Protein AF-A0A1F9H9H9-F1 (afdb_monomer_lite)

Structure (mmCIF, N/CA/C/O backbone):
data_AF-A0A1F9H9H9-F1
#
_entry.id   AF-A0A1F9H9H9-F1
#
loop_
_atom_site.group_PDB
_atom_site.id
_atom_site.type_symbol
_atom_site.label_atom_id
_atom_site.label_alt_id
_atom_site.label_comp_id
_atom_site.label_asym_id
_atom_site.label_entity_id
_atom_site.label_seq_id
_atom_site.pdbx_PDB_ins_code
_atom_site.Cartn_x
_atom_site.Cartn_y
_atom_site.Cartn_z
_atom_site.occupancy
_atom_site.B_iso_or_equiv
_atom_site.auth_seq_id
_atom_site.auth_comp_id
_atom_site.auth_asym_id
_atom_site.auth_atom_id
_atom_site.pdbx_PDB_model_num
ATOM 1 N N . MET A 1 1 ? 36.667 -50.462 3.792 1.00 56.88 1 MET A N 1
ATOM 2 C CA . MET A 1 1 ? 35.678 -50.118 2.736 1.00 56.88 1 MET A CA 1
ATOM 3 C C . MET A 1 1 ? 34.889 -48.826 3.007 1.00 56.88 1 MET A C 1
ATOM 5 O O . MET A 1 1 ? 34.682 -48.073 2.066 1.00 56.88 1 MET A O 1
ATOM 9 N N . ARG A 1 2 ? 34.464 -48.518 4.250 1.00 59.53 2 ARG A N 1
ATOM 10 C CA . ARG A 1 2 ? 33.686 -47.292 4.573 1.00 59.53 2 ARG A CA 1
ATOM 11 C C . ARG A 1 2 ? 34.487 -45.977 4.514 1.00 59.53 2 ARG A C 1
ATOM 13 O O . ARG A 1 2 ? 33.940 -44.980 4.061 1.00 59.53 2 ARG A O 1
ATOM 20 N N . GLN A 1 3 ? 35.768 -45.983 4.900 1.00 60.19 3 GLN A N 1
ATOM 21 C CA . GLN A 1 3 ? 36.624 -44.781 4.880 1.00 60.19 3 GLN A CA 1
ATOM 22 C C . GLN A 1 3 ? 36.826 -44.224 3.458 1.00 60.19 3 GLN A C 1
ATOM 24 O O . GLN A 1 3 ? 36.548 -43.055 3.216 1.00 60.19 3 GLN A O 1
ATOM 29 N N . LYS A 1 4 ? 37.195 -45.092 2.500 1.00 60.06 4 LYS A N 1
ATOM 30 C CA . LYS A 1 4 ? 37.428 -44.714 1.093 1.00 60.06 4 LYS A CA 1
ATOM 31 C C . LYS A 1 4 ? 36.187 -44.102 0.432 1.00 60.06 4 LYS A C 1
ATOM 33 O O . LYS A 1 4 ? 36.292 -43.095 -0.255 1.00 60.06 4 LYS A O 1
ATOM 38 N N . LYS A 1 5 ? 34.995 -44.651 0.712 1.00 62.16 5 LYS A N 1
ATOM 39 C CA . LYS A 1 5 ? 33.721 -44.091 0.222 1.00 62.16 5 LYS A CA 1
ATOM 40 C C . LYS A 1 5 ? 33.444 -42.685 0.770 1.00 62.16 5 LYS A C 1
ATOM 42 O O . LYS A 1 5 ? 32.893 -41.858 0.050 1.00 62.16 5 LYS A O 1
ATOM 47 N N . LYS A 1 6 ? 33.819 -42.402 2.025 1.00 62.91 6 LYS A N 1
ATOM 48 C CA . LYS A 1 6 ? 33.647 -41.074 2.638 1.00 62.91 6 LYS A CA 1
ATOM 49 C C . LYS A 1 6 ? 34.603 -40.049 2.021 1.00 62.91 6 LYS A C 1
ATOM 51 O O . LYS A 1 6 ? 34.183 -38.931 1.746 1.00 62.91 6 LYS A O 1
ATOM 56 N N . GLU A 1 7 ? 35.849 -40.426 1.751 1.00 61.94 7 GLU A N 1
ATOM 57 C CA . GLU A 1 7 ? 36.825 -39.551 1.085 1.00 61.94 7 GLU A CA 1
ATOM 58 C C . GLU A 1 7 ? 36.441 -39.237 -0.363 1.00 61.94 7 GLU A C 1
ATOM 60 O O . GLU A 1 7 ? 36.473 -38.073 -0.756 1.00 61.94 7 GLU A O 1
ATOM 65 N N . GLU A 1 8 ? 36.000 -40.227 -1.144 1.00 63.53 8 GLU A N 1
ATOM 66 C CA . GLU A 1 8 ? 35.491 -39.992 -2.504 1.00 63.53 8 GLU A CA 1
ATOM 67 C C . GLU A 1 8 ? 34.251 -39.092 -2.512 1.00 63.53 8 GLU A C 1
ATOM 69 O O . GLU A 1 8 ? 34.126 -38.218 -3.372 1.00 63.53 8 GLU A O 1
ATOM 74 N N . PHE A 1 9 ? 33.355 -39.259 -1.535 1.00 63.00 9 PHE A N 1
ATOM 75 C CA . PHE A 1 9 ? 32.187 -38.396 -1.368 1.00 63.00 9 PHE A CA 1
ATOM 76 C C . PHE A 1 9 ? 32.588 -36.956 -1.025 1.00 63.00 9 PHE A C 1
ATOM 78 O O . PHE A 1 9 ? 32.106 -36.027 -1.665 1.00 63.00 9 PHE A O 1
ATOM 85 N N . MET A 1 10 ? 33.524 -36.752 -0.093 1.00 61.28 10 MET A N 1
ATOM 86 C CA . MET A 1 10 ? 34.030 -35.416 0.258 1.00 61.28 10 MET A CA 1
ATOM 87 C C . MET A 1 10 ? 34.801 -34.760 -0.898 1.00 61.28 10 MET A C 1
ATOM 89 O O . MET A 1 10 ? 34.726 -33.546 -1.084 1.00 61.28 10 MET A O 1
ATOM 93 N N . LYS A 1 11 ? 35.499 -35.555 -1.718 1.00 61.28 11 LYS A N 1
ATOM 94 C CA . LYS A 1 11 ? 36.209 -35.087 -2.917 1.00 61.28 11 LYS A CA 1
ATOM 95 C C . LYS A 1 11 ? 35.245 -34.705 -4.048 1.00 61.28 11 LYS A C 1
ATOM 97 O O . LYS A 1 11 ? 35.514 -33.740 -4.751 1.00 61.28 11 LYS A O 1
ATOM 102 N N . ARG A 1 12 ? 34.109 -35.406 -4.184 1.00 60.22 12 ARG A N 1
ATOM 103 C CA . ARG A 1 12 ? 32.986 -35.020 -5.064 1.00 60.22 12 ARG A CA 1
ATOM 104 C C . ARG A 1 12 ? 32.195 -33.818 -4.526 1.00 60.22 12 ARG A C 1
ATOM 106 O O . ARG A 1 12 ? 31.685 -33.037 -5.320 1.00 60.22 12 ARG A O 1
ATOM 113 N N . ALA A 1 13 ? 32.095 -33.670 -3.202 1.00 61.78 13 ALA A N 1
ATOM 114 C CA . ALA A 1 13 ? 31.389 -32.569 -2.541 1.00 61.78 13 ALA A CA 1
ATOM 115 C C . ALA A 1 13 ? 32.165 -31.244 -2.576 1.00 61.78 13 ALA A C 1
ATOM 117 O O . ALA A 1 13 ? 31.546 -30.181 -2.550 1.00 61.78 13 ALA A O 1
ATOM 118 N N . ARG A 1 14 ? 33.501 -31.289 -2.706 1.00 60.72 14 ARG A N 1
ATOM 119 C CA . ARG A 1 14 ? 34.300 -30.145 -3.163 1.00 60.72 14 ARG A CA 1
ATOM 120 C C . ARG A 1 14 ? 33.975 -29.885 -4.633 1.00 60.72 14 ARG A C 1
ATOM 122 O O . ARG A 1 14 ? 34.728 -30.268 -5.526 1.00 60.72 14 ARG A O 1
ATOM 129 N N . LYS A 1 15 ? 32.821 -29.263 -4.884 1.00 66.31 15 LYS A N 1
ATOM 130 C CA . LYS A 1 15 ? 32.528 -28.637 -6.173 1.00 66.31 15 LYS A CA 1
ATOM 131 C C . LYS A 1 15 ? 33.710 -27.716 -6.464 1.00 66.31 15 LYS A C 1
ATOM 133 O O . LYS A 1 15 ? 33.995 -26.838 -5.654 1.00 66.31 15 LYS A O 1
ATOM 138 N N . LYS A 1 16 ? 34.450 -27.992 -7.543 1.00 70.88 16 LYS A N 1
ATOM 139 C CA . LYS A 1 16 ? 35.475 -27.067 -8.031 1.00 70.88 16 LYS A CA 1
ATOM 140 C C . LYS A 1 16 ? 34.819 -25.693 -8.141 1.00 70.88 16 LYS A C 1
ATOM 142 O O . LYS A 1 16 ? 33.703 -25.598 -8.651 1.00 70.88 16 LYS A O 1
ATOM 147 N N . GLU A 1 17 ? 35.481 -24.687 -7.592 1.00 71.75 17 GLU A N 1
ATOM 148 C CA . GLU A 1 17 ? 35.066 -23.298 -7.729 1.00 71.75 17 GLU A CA 1
ATOM 149 C C . GLU A 1 17 ? 34.938 -22.972 -9.220 1.00 71.75 17 GLU A C 1
ATOM 151 O O . GLU A 1 17 ? 35.777 -23.393 -10.021 1.00 71.75 17 GLU A O 1
ATOM 156 N N . ILE A 1 18 ? 33.835 -22.328 -9.607 1.00 75.81 18 ILE A N 1
ATOM 157 C CA . ILE A 1 18 ? 33.605 -21.955 -11.003 1.00 75.81 18 ILE A CA 1
ATOM 158 C C . ILE A 1 18 ? 34.352 -20.644 -11.231 1.00 75.81 18 ILE A C 1
ATOM 160 O O . ILE A 1 18 ? 33.815 -19.575 -10.970 1.00 75.81 18 ILE A O 1
ATOM 164 N N . THR A 1 19 ? 35.591 -20.747 -11.703 1.00 81.06 19 THR A N 1
ATOM 165 C CA . THR A 1 19 ? 36.479 -19.602 -11.971 1.00 81.06 19 THR A CA 1
ATOM 166 C C . THR A 1 19 ? 36.209 -18.932 -13.322 1.00 81.06 19 THR A C 1
ATOM 168 O O . THR A 1 19 ? 36.822 -17.922 -13.657 1.00 81.06 19 THR A O 1
ATOM 171 N N . ASP A 1 20 ? 35.313 -19.497 -14.139 1.00 77.25 20 ASP A N 1
ATOM 172 C CA . ASP A 1 20 ? 35.036 -19.011 -15.498 1.00 77.25 20 ASP A CA 1
ATOM 173 C C . ASP A 1 20 ? 34.527 -17.560 -15.506 1.00 77.25 20 ASP A C 1
ATOM 175 O O . ASP A 1 20 ? 34.825 -16.811 -16.437 1.00 77.25 20 ASP A O 1
ATOM 179 N N . TYR A 1 21 ? 33.819 -17.142 -14.452 1.00 82.06 21 TYR A N 1
ATOM 180 C CA . TYR A 1 21 ? 33.284 -15.785 -14.296 1.00 82.06 21 TYR A CA 1
ATOM 181 C C . TYR A 1 21 ? 34.334 -14.747 -13.869 1.00 82.06 21 TYR A C 1
ATOM 183 O O . TYR A 1 21 ? 34.089 -13.554 -14.018 1.00 82.06 21 TYR A O 1
ATOM 191 N N . ASP A 1 22 ? 35.494 -15.176 -13.362 1.00 84.25 22 ASP A N 1
ATOM 192 C CA . ASP A 1 22 ? 36.515 -14.266 -12.820 1.00 84.25 22 ASP A CA 1
ATOM 193 C C . ASP A 1 22 ? 37.339 -13.587 -13.921 1.00 84.25 22 ASP A C 1
ATOM 195 O O . ASP A 1 22 ? 37.956 -12.546 -13.704 1.00 84.25 22 ASP A O 1
ATOM 199 N N . SER A 1 23 ? 37.378 -14.199 -15.106 1.00 81.88 23 SER A N 1
ATOM 200 C CA . SER A 1 23 ? 38.259 -13.804 -16.212 1.00 81.88 23 SER A CA 1
ATOM 201 C C . SER A 1 23 ? 37.524 -13.428 -17.497 1.00 81.88 23 SER A C 1
ATOM 203 O O . SER A 1 23 ? 38.139 -12.844 -18.388 1.00 81.88 23 SER A O 1
ATOM 205 N N . HIS A 1 24 ? 36.225 -13.723 -17.604 1.00 83.44 24 HIS A N 1
ATOM 206 C CA . HIS A 1 24 ? 35.447 -13.479 -18.816 1.00 83.44 24 HIS A CA 1
ATOM 207 C C . HIS A 1 24 ? 34.359 -12.436 -18.588 1.00 83.44 24 HIS A C 1
ATOM 209 O O . HIS A 1 24 ? 33.610 -12.485 -17.612 1.00 83.44 24 HIS A O 1
ATOM 215 N N . ASP A 1 25 ? 34.218 -11.528 -19.551 1.00 81.88 25 ASP A N 1
ATOM 216 C CA . ASP A 1 25 ? 33.063 -10.646 -19.616 1.00 81.88 25 ASP A CA 1
ATOM 217 C C . ASP A 1 25 ? 31.814 -11.458 -19.991 1.00 81.88 25 ASP A C 1
ATOM 219 O O . ASP A 1 25 ? 31.617 -11.882 -21.133 1.00 81.88 25 ASP A O 1
ATOM 223 N N . THR A 1 26 ? 30.960 -11.674 -18.995 1.00 83.44 26 THR A N 1
ATOM 224 C CA . THR A 1 26 ? 29.726 -12.460 -19.121 1.00 83.44 26 THR A CA 1
ATOM 225 C C . THR A 1 26 ? 28.707 -11.856 -20.092 1.00 83.44 26 THR A C 1
ATOM 227 O O . THR A 1 26 ? 27.806 -12.565 -20.550 1.00 83.44 26 THR A O 1
ATOM 230 N N . THR A 1 27 ? 28.841 -10.576 -20.459 1.00 82.81 27 THR A N 1
ATOM 231 C CA . THR A 1 27 ? 27.931 -9.926 -21.415 1.00 82.81 27 THR A CA 1
ATOM 232 C C . THR A 1 27 ? 28.020 -10.547 -22.811 1.00 82.81 27 THR A C 1
ATOM 234 O O . THR A 1 27 ? 27.003 -10.634 -23.503 1.00 82.81 27 THR A O 1
ATOM 237 N N . ALA A 1 28 ? 29.187 -11.081 -23.192 1.00 82.69 28 ALA A N 1
ATOM 238 C CA . ALA A 1 28 ? 29.402 -11.761 -24.470 1.00 82.69 28 ALA A CA 1
ATOM 239 C C . ALA A 1 28 ? 28.617 -13.081 -24.603 1.00 82.69 28 ALA A C 1
ATOM 241 O O . ALA A 1 28 ? 28.413 -13.574 -25.712 1.00 82.69 28 ALA A O 1
ATOM 242 N N . TRP A 1 29 ? 28.155 -13.660 -23.491 1.00 84.19 29 TRP A N 1
ATOM 243 C CA . TRP A 1 29 ? 27.366 -14.896 -23.496 1.00 84.19 29 TRP A CA 1
ATOM 244 C C . TRP A 1 29 ? 25.869 -14.656 -23.723 1.00 84.19 29 TRP A C 1
ATOM 246 O O . TRP A 1 29 ? 25.112 -15.605 -23.942 1.00 84.19 29 TRP A O 1
ATOM 256 N N . ILE A 1 30 ? 25.421 -13.399 -23.696 1.00 83.50 30 ILE A N 1
ATOM 257 C CA . ILE A 1 30 ? 24.021 -13.038 -23.917 1.00 83.50 30 ILE A CA 1
ATOM 258 C C . ILE A 1 30 ? 23.779 -12.882 -25.422 1.00 83.50 30 ILE A C 1
ATOM 260 O O . ILE A 1 30 ? 24.217 -11.922 -26.052 1.00 83.50 30 ILE A O 1
ATOM 264 N N . ASN A 1 31 ? 23.021 -13.808 -26.014 1.00 82.12 31 ASN A N 1
ATOM 265 C CA . ASN A 1 31 ? 22.630 -13.703 -27.418 1.00 82.12 31 ASN A CA 1
ATOM 266 C C . ASN A 1 31 ? 21.510 -12.662 -27.604 1.00 82.12 31 ASN A C 1
ATOM 268 O O . ASN A 1 31 ? 20.326 -12.953 -27.434 1.00 82.12 31 ASN A O 1
ATOM 272 N N . LEU A 1 32 ? 21.891 -11.447 -28.003 1.00 80.62 32 LEU A N 1
ATOM 273 C CA . LEU A 1 32 ? 20.965 -10.338 -28.270 1.00 80.62 32 LEU A CA 1
ATOM 274 C C . LEU A 1 32 ? 20.116 -10.527 -29.540 1.00 80.62 32 LEU A C 1
ATOM 276 O O . LEU A 1 32 ? 19.099 -9.843 -29.693 1.00 80.62 32 LEU A O 1
ATOM 280 N N . SER A 1 33 ? 20.506 -11.444 -30.432 1.00 85.31 33 SER A N 1
ATOM 281 C CA . SER A 1 33 ? 19.759 -11.755 -31.659 1.00 85.31 33 SER A CA 1
ATOM 282 C C . SER A 1 33 ? 18.513 -12.594 -31.371 1.00 85.31 33 SER A C 1
ATOM 284 O O . SER A 1 33 ?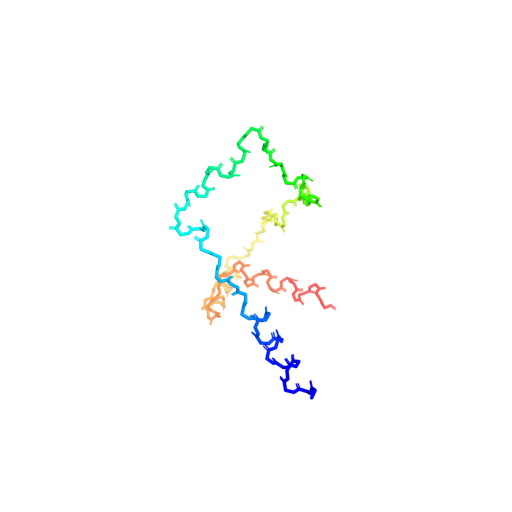 17.520 -12.486 -32.085 1.00 85.31 33 SER A O 1
ATOM 286 N N . GLN A 1 34 ? 18.532 -13.397 -30.302 1.00 80.50 34 GLN A N 1
ATOM 287 C CA . GLN A 1 34 ? 17.419 -14.256 -29.899 1.00 80.50 34 GLN A CA 1
ATOM 288 C C . GLN A 1 34 ? 16.834 -13.789 -28.561 1.00 80.50 34 GLN A C 1
ATOM 290 O O . GLN A 1 34 ? 17.023 -14.406 -27.512 1.00 80.50 34 GLN A O 1
ATOM 295 N N . LYS A 1 35 ? 16.109 -12.667 -28.601 1.00 81.00 35 LYS A N 1
ATOM 296 C CA . LYS A 1 35 ? 15.437 -12.106 -27.423 1.00 81.00 35 LYS A CA 1
ATOM 297 C C . LYS A 1 35 ? 14.303 -13.027 -26.981 1.00 81.00 35 LYS A C 1
ATOM 299 O O . LYS A 1 35 ? 13.289 -13.118 -27.668 1.00 81.00 35 LYS A O 1
ATOM 304 N N . LYS A 1 36 ? 14.467 -13.665 -25.823 1.00 83.25 36 LYS A N 1
ATOM 305 C CA . LYS A 1 36 ? 13.382 -14.401 -25.175 1.00 83.25 36 LYS A CA 1
ATOM 306 C C . LYS A 1 36 ? 12.365 -13.426 -24.594 1.00 83.25 36 LYS A C 1
ATOM 308 O O . LYS A 1 36 ? 12.732 -12.463 -23.918 1.00 83.25 36 LYS A O 1
ATOM 313 N N . LYS A 1 37 ? 11.094 -13.681 -24.862 1.00 81.50 37 LYS A N 1
ATOM 314 C CA . LYS A 1 37 ? 9.963 -13.045 -24.191 1.00 81.50 37 LYS A CA 1
ATOM 315 C C . LYS A 1 37 ? 9.640 -13.813 -22.915 1.00 81.50 37 LYS A C 1
ATOM 317 O O . LYS A 1 37 ? 10.108 -14.928 -22.702 1.00 81.50 37 LYS A O 1
ATOM 322 N N . LEU A 1 38 ? 8.821 -13.213 -22.062 1.00 79.56 38 LEU A N 1
ATOM 323 C CA . LEU A 1 38 ? 8.372 -13.862 -20.835 1.00 79.56 38 LEU A CA 1
ATOM 324 C C . LEU A 1 38 ? 7.575 -15.145 -21.121 1.00 79.56 38 LEU A C 1
ATOM 326 O O . LEU A 1 38 ? 7.730 -16.137 -20.415 1.00 79.56 38 LEU A O 1
ATOM 330 N N . ASP A 1 39 ? 6.831 -15.149 -22.228 1.00 79.81 39 ASP A N 1
ATOM 331 C CA . ASP A 1 39 ? 6.080 -16.312 -22.702 1.00 79.81 39 ASP A CA 1
ATOM 332 C C . ASP A 1 39 ? 7.001 -17.502 -23.038 1.00 79.81 39 ASP A C 1
ATOM 334 O O . ASP A 1 39 ? 6.644 -18.651 -22.783 1.00 79.81 39 ASP A O 1
ATOM 338 N N . ASP A 1 40 ? 8.229 -17.246 -23.516 1.00 84.94 40 ASP A N 1
ATOM 339 C CA . ASP A 1 40 ? 9.222 -18.292 -23.823 1.00 84.94 40 ASP A CA 1
ATOM 340 C C . ASP A 1 40 ? 9.756 -18.989 -22.557 1.00 84.94 40 ASP A C 1
ATOM 342 O O . ASP A 1 40 ? 10.397 -20.039 -22.641 1.00 84.94 40 ASP A O 1
ATOM 346 N N . LEU A 1 41 ? 9.515 -18.405 -21.377 1.00 83.44 41 LEU A N 1
ATOM 347 C CA . LEU A 1 41 ? 9.840 -18.986 -20.072 1.00 83.44 41 LEU A CA 1
ATOM 348 C C . LEU A 1 41 ? 8.680 -19.821 -19.500 1.00 83.44 41 LEU A C 1
ATOM 350 O O . LEU A 1 41 ? 8.782 -20.308 -18.375 1.00 83.44 41 LEU A O 1
ATOM 354 N N . GLY A 1 42 ? 7.582 -19.991 -20.250 1.00 84.25 42 GLY A N 1
ATOM 355 C CA . GLY A 1 42 ? 6.390 -20.712 -19.794 1.00 84.25 42 GLY A CA 1
ATOM 356 C C . GLY A 1 42 ? 5.604 -19.965 -18.713 1.00 84.25 42 GLY A C 1
ATOM 357 O O . GLY A 1 42 ? 4.805 -20.574 -18.003 1.00 84.25 42 GLY A O 1
ATOM 358 N N . PHE A 1 43 ? 5.837 -18.659 -18.567 1.00 80.00 43 PHE A N 1
ATOM 359 C CA . PHE A 1 43 ? 5.167 -17.813 -17.589 1.00 80.00 43 PHE A CA 1
ATOM 360 C C . PHE A 1 43 ? 4.332 -16.752 -18.301 1.00 80.00 43 PHE A C 1
ATOM 362 O O . PHE A 1 43 ? 4.852 -15.985 -19.106 1.00 80.00 43 PHE A O 1
ATOM 369 N N . MET A 1 44 ? 3.044 -16.678 -17.966 1.00 79.88 44 MET A N 1
ATOM 370 C CA . MET A 1 44 ? 2.152 -15.628 -18.453 1.00 79.88 44 MET A CA 1
ATOM 371 C C . MET A 1 44 ? 1.733 -14.736 -17.292 1.00 79.88 44 MET A C 1
ATOM 373 O O . MET A 1 44 ? 1.291 -15.228 -16.251 1.00 79.88 44 MET A O 1
ATOM 377 N N . LEU A 1 45 ? 1.858 -13.417 -17.466 1.00 82.00 45 LEU A N 1
ATOM 378 C CA . LEU A 1 45 ? 1.286 -12.483 -16.502 1.00 82.00 45 LEU A CA 1
ATOM 379 C C . LEU A 1 45 ? -0.244 -12.522 -16.594 1.00 82.00 45 LEU A C 1
ATOM 381 O O . LEU A 1 45 ? -0.788 -12.610 -17.697 1.00 82.00 45 LEU A O 1
ATOM 385 N N . PRO A 1 46 ? -0.950 -12.378 -15.460 1.00 83.94 46 PRO A N 1
ATOM 386 C CA . PRO A 1 46 ? -2.376 -12.108 -15.487 1.00 83.94 46 PRO A CA 1
ATOM 387 C C . PRO A 1 46 ? -2.664 -10.854 -16.331 1.00 83.94 46 PRO A C 1
ATOM 389 O O . PRO A 1 46 ? -1.918 -9.875 -16.241 1.00 83.94 46 PRO A O 1
ATOM 392 N N . PRO A 1 47 ? -3.761 -10.834 -17.108 1.00 83.56 47 PRO A N 1
ATOM 393 C CA . PRO A 1 47 ? -4.116 -9.683 -17.942 1.00 83.56 47 PRO A CA 1
ATOM 394 C C . PRO A 1 47 ? -4.513 -8.450 -17.118 1.00 83.56 47 PRO A C 1
ATOM 396 O O . PRO A 1 47 ? -4.529 -7.335 -17.631 1.00 83.56 47 PRO A O 1
ATOM 399 N N . ILE A 1 48 ? -4.854 -8.647 -15.842 1.00 85.88 48 ILE A N 1
ATOM 400 C CA . ILE A 1 48 ? -5.292 -7.597 -14.926 1.00 85.88 48 ILE A CA 1
ATOM 401 C C . ILE A 1 48 ? -4.180 -7.382 -13.896 1.00 85.88 48 ILE A C 1
ATOM 403 O O . ILE A 1 48 ? -3.674 -8.360 -13.337 1.00 85.88 48 ILE A O 1
ATOM 407 N N . PRO A 1 49 ? -3.802 -6.125 -13.607 1.00 85.69 49 PRO A N 1
ATOM 408 C CA . PRO A 1 49 ? -2.832 -5.846 -12.562 1.00 85.69 49 PRO A CA 1
ATOM 409 C C . PRO A 1 49 ? -3.340 -6.344 -11.198 1.00 85.69 49 PRO A C 1
ATOM 411 O O . PRO A 1 49 ? -4.544 -6.337 -10.938 1.00 85.69 49 PRO A O 1
ATOM 414 N N . PRO A 1 50 ? -2.434 -6.709 -10.276 1.00 86.56 50 PRO A N 1
ATOM 415 C CA . PRO A 1 50 ? -2.802 -7.274 -8.975 1.00 86.56 50 PRO A CA 1
ATOM 416 C C . PRO A 1 50 ? -3.529 -6.283 -8.053 1.00 86.56 50 PRO A C 1
ATOM 418 O O . PRO A 1 50 ? -4.082 -6.678 -7.031 1.00 86.56 50 PRO A O 1
ATOM 421 N N . THR A 1 51 ? -3.515 -4.986 -8.376 1.00 89.56 51 THR A N 1
ATOM 422 C CA . THR A 1 51 ? -4.233 -3.953 -7.623 1.00 89.56 51 THR A CA 1
ATOM 423 C C . THR A 1 51 ? -4.949 -2.999 -8.570 1.00 89.56 51 THR A C 1
ATOM 425 O O . THR A 1 51 ? -4.464 -2.707 -9.662 1.00 89.56 51 THR A O 1
ATOM 428 N N . GLN A 1 52 ? -6.105 -2.504 -8.134 1.00 91.19 52 GLN A N 1
ATOM 429 C CA . GLN A 1 52 ? -6.899 -1.510 -8.850 1.00 91.19 52 GLN A CA 1
ATOM 430 C C . GLN A 1 52 ? -7.149 -0.296 -7.952 1.00 91.19 52 GLN A C 1
ATOM 432 O O . GLN A 1 52 ? -7.202 -0.413 -6.725 1.00 91.19 52 GLN A O 1
ATOM 437 N N . VAL A 1 53 ? -7.285 0.881 -8.565 1.00 92.31 53 VAL A N 1
ATOM 438 C CA . VAL A 1 53 ? -7.596 2.121 -7.849 1.00 92.31 53 VAL A CA 1
ATOM 439 C C . VAL A 1 53 ? -9.099 2.190 -7.607 1.00 92.31 53 VAL A C 1
ATOM 441 O O . VAL A 1 53 ? -9.892 2.052 -8.532 1.00 92.31 53 VAL A O 1
ATOM 444 N N . VAL A 1 54 ? -9.482 2.445 -6.359 1.00 93.00 54 VAL A N 1
ATOM 445 C CA . VAL A 1 54 ? -10.869 2.674 -5.950 1.00 93.00 54 VAL A CA 1
ATOM 446 C C . VAL A 1 54 ? -10.974 4.043 -5.285 1.00 93.00 54 VAL A C 1
ATOM 448 O O . VAL A 1 54 ? -10.125 4.420 -4.475 1.00 93.00 54 VAL A O 1
ATOM 4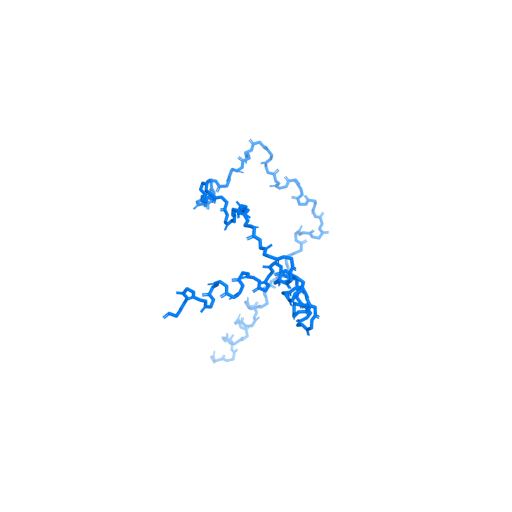51 N N . SER A 1 55 ? -12.027 4.789 -5.618 1.00 94.88 55 SER A N 1
ATOM 452 C CA . SER A 1 55 ? -12.341 6.081 -5.002 1.00 94.88 55 SER A CA 1
ATOM 453 C C . SER A 1 55 ? -13.518 5.937 -4.041 1.00 94.88 55 SER A C 1
ATOM 455 O O . SER A 1 55 ? -14.611 5.550 -4.445 1.00 94.88 55 SER A O 1
ATOM 457 N N . ILE A 1 56 ? -13.306 6.273 -2.767 1.00 93.69 56 ILE A N 1
ATOM 458 C 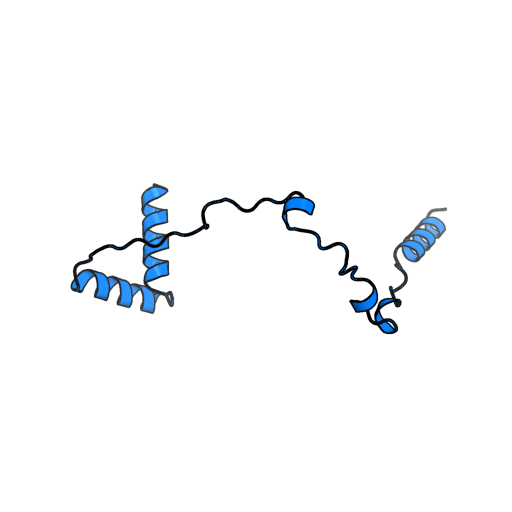CA . ILE A 1 56 ? -14.328 6.219 -1.711 1.00 93.69 56 ILE A CA 1
ATOM 459 C C . ILE A 1 56 ? -14.382 7.584 -1.027 1.00 93.69 56 ILE A C 1
ATOM 461 O O . ILE A 1 56 ? -13.344 8.172 -0.724 1.00 93.69 56 ILE A O 1
ATOM 465 N N . ARG A 1 57 ? -15.590 8.086 -0.754 1.00 96.25 57 ARG A N 1
ATOM 466 C CA . ARG A 1 57 ? -15.786 9.287 0.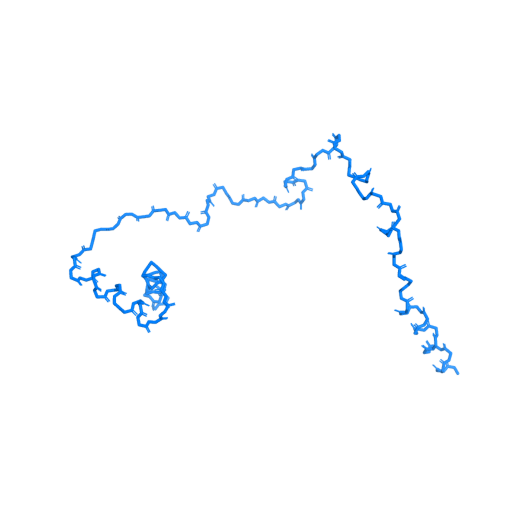069 1.00 96.25 57 ARG A CA 1
ATOM 467 C C . ARG A 1 57 ? -15.990 8.887 1.525 1.00 96.25 57 ARG A C 1
ATOM 469 O O . ARG A 1 57 ? -16.843 8.058 1.822 1.00 96.25 57 ARG A O 1
ATOM 476 N N . LEU A 1 58 ? -15.228 9.505 2.423 1.00 95.94 58 LEU A N 1
ATOM 477 C CA . LEU A 1 58 ? -15.308 9.282 3.866 1.00 95.94 58 LEU A CA 1
ATOM 478 C C . LEU A 1 58 ? -15.613 10.606 4.579 1.00 95.94 58 LEU A C 1
ATOM 480 O O . LEU A 1 58 ? -15.091 11.641 4.160 1.00 95.94 58 LEU A O 1
ATOM 484 N N . PRO A 1 59 ? -16.392 10.599 5.677 1.00 98.25 59 PRO A N 1
ATOM 485 C CA . PRO A 1 59 ? -16.515 11.770 6.538 1.00 98.25 59 PRO A CA 1
ATOM 486 C C . PRO A 1 59 ? -15.143 12.222 7.055 1.00 98.25 59 PRO A C 1
ATOM 488 O O . PRO A 1 59 ? -14.342 11.398 7.505 1.00 98.25 59 PRO A O 1
ATOM 491 N N . THR A 1 60 ? -14.882 13.532 7.064 1.00 98.06 60 THR A N 1
ATOM 492 C CA . THR A 1 60 ? -13.579 14.108 7.454 1.00 98.06 60 THR A CA 1
ATOM 493 C C . THR A 1 60 ? -13.110 13.631 8.829 1.00 98.06 60 THR A C 1
ATOM 495 O O . THR A 1 60 ? -11.952 13.256 9.006 1.00 98.06 60 THR A O 1
ATOM 498 N N . ARG A 1 61 ? -14.027 13.575 9.804 1.00 98.31 61 ARG A N 1
ATOM 499 C CA . ARG A 1 61 ? -13.727 13.108 11.165 1.00 98.31 61 ARG A CA 1
ATOM 500 C C . ARG A 1 61 ? -13.231 11.660 11.183 1.00 98.31 61 ARG A C 1
ATOM 502 O O . ARG A 1 61 ? -12.265 11.367 11.881 1.00 98.31 61 ARG A O 1
ATOM 509 N N . LEU A 1 62 ? -13.854 10.783 10.397 1.00 97.75 62 LEU A N 1
ATOM 510 C CA . LEU A 1 62 ? -13.464 9.378 10.299 1.00 97.75 62 LEU A CA 1
ATOM 511 C C . LEU A 1 62 ? -12.078 9.240 9.662 1.00 97.75 62 LEU A C 1
ATOM 513 O O . LEU A 1 62 ? -11.228 8.533 10.197 1.00 97.75 62 LEU A O 1
ATOM 517 N N . LEU A 1 63 ? -11.816 9.959 8.565 1.00 97.62 63 LEU A N 1
ATOM 518 C CA . LEU A 1 63 ? -10.503 9.934 7.914 1.00 97.62 63 LEU A CA 1
ATOM 519 C C . LEU A 1 63 ? -9.386 10.383 8.871 1.00 97.62 63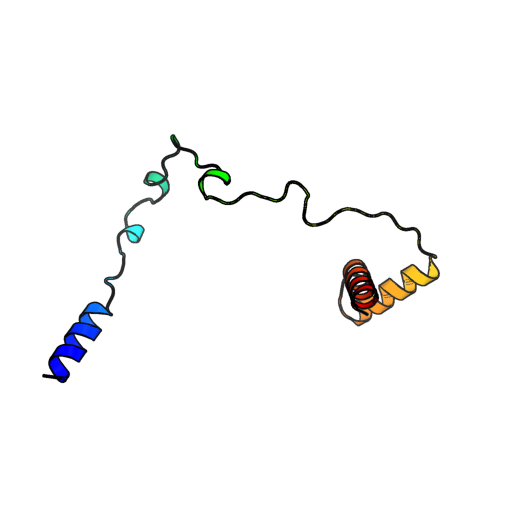 LEU A C 1
ATOM 521 O O . LEU A 1 63 ? -8.327 9.757 8.917 1.00 97.62 63 LEU A O 1
ATOM 525 N N . ASN A 1 64 ? -9.632 11.423 9.669 1.00 98.00 64 ASN A N 1
ATOM 526 C CA . ASN A 1 64 ? -8.669 11.906 10.661 1.00 98.00 64 ASN A CA 1
ATOM 527 C C . ASN A 1 64 ? -8.398 10.866 11.756 1.00 98.00 64 ASN A C 1
ATOM 529 O O . ASN A 1 64 ? -7.243 10.643 12.116 1.00 98.00 64 ASN A O 1
ATOM 533 N N . GLN A 1 65 ? -9.435 10.180 12.240 1.00 98.06 65 GLN A N 1
ATOM 534 C CA . GLN A 1 65 ? -9.280 9.095 13.214 1.00 98.06 65 GLN A CA 1
ATOM 535 C C . GLN A 1 65 ? -8.484 7.915 12.642 1.00 98.06 65 GLN A C 1
ATOM 537 O O . GLN A 1 65 ? -7.612 7.382 13.326 1.00 98.06 65 GLN A O 1
ATOM 542 N N . ILE A 1 66 ? -8.736 7.533 11.385 1.00 97.69 66 ILE A N 1
ATOM 543 C CA . ILE A 1 66 ? -7.979 6.470 10.707 1.00 97.69 66 ILE A CA 1
ATOM 544 C C . ILE A 1 66 ? -6.504 6.865 10.591 1.00 97.69 66 ILE A C 1
ATOM 546 O O . ILE A 1 66 ? -5.638 6.057 10.916 1.00 97.69 66 ILE A O 1
ATOM 550 N N . LYS A 1 67 ? -6.205 8.106 10.183 1.00 97.75 67 LYS A N 1
ATOM 551 C CA . LYS A 1 67 ? -4.825 8.612 10.095 1.00 97.75 67 LYS A CA 1
ATOM 552 C C . LYS A 1 67 ? -4.115 8.592 11.449 1.00 97.75 67 LYS A C 1
ATOM 554 O O . LYS A 1 67 ? -2.990 8.110 11.523 1.00 97.75 67 LYS A O 1
ATOM 559 N N . ALA A 1 68 ? -4.780 9.051 12.510 1.00 98.12 68 ALA A N 1
ATOM 560 C CA . ALA A 1 68 ? -4.220 9.033 13.861 1.00 98.12 68 ALA A CA 1
ATOM 561 C C . ALA A 1 68 ? -3.921 7.600 14.331 1.00 98.12 68 ALA A C 1
ATOM 563 O O . ALA A 1 68 ? -2.823 7.320 14.804 1.00 98.12 68 ALA A O 1
ATOM 564 N N . LYS A 1 69 ? -4.864 6.670 14.133 1.00 97.94 69 LYS A N 1
ATOM 565 C CA . LYS A 1 69 ? -4.685 5.259 14.498 1.00 97.94 69 LYS A CA 1
ATOM 566 C C . LYS A 1 69 ? -3.570 4.584 13.696 1.00 97.94 69 LYS A C 1
ATOM 568 O O . LYS A 1 69 ? -2.804 3.812 14.257 1.00 97.94 69 LYS A O 1
ATOM 573 N N . ALA A 1 70 ? -3.473 4.880 12.404 1.00 97.94 70 ALA A N 1
ATOM 574 C CA . ALA A 1 70 ? -2.419 4.351 11.546 1.00 97.94 70 ALA A CA 1
ATOM 575 C C . ALA A 1 70 ? -1.036 4.848 11.992 1.00 97.94 70 ALA A C 1
ATOM 577 O O . ALA A 1 70 ? -0.118 4.048 12.135 1.00 97.94 70 ALA A O 1
ATOM 578 N N . SER A 1 71 ? -0.928 6.139 12.330 1.00 97.56 71 SER A N 1
ATOM 579 C CA . SER A 1 71 ? 0.296 6.723 12.884 1.00 97.56 71 SER A CA 1
ATOM 580 C C . SER A 1 71 ? 0.700 6.095 14.221 1.00 97.56 71 SER A C 1
ATOM 582 O O . SER A 1 71 ? 1.883 5.877 14.440 1.00 97.56 71 SER A O 1
ATOM 584 N N . GLN A 1 72 ? -0.254 5.773 15.103 1.00 97.81 72 GLN A N 1
ATOM 585 C CA . GLN A 1 72 ? 0.033 5.073 16.368 1.00 97.81 72 GLN A CA 1
ATOM 586 C C . GLN A 1 72 ? 0.574 3.652 16.157 1.00 97.81 72 GLN A C 1
ATOM 588 O O . GLN A 1 72 ? 1.273 3.129 17.016 1.00 97.81 72 GLN A O 1
ATOM 593 N N . GLN A 1 73 ? 0.217 3.021 15.038 1.00 96.75 73 GLN A N 1
ATOM 594 C CA . GLN A 1 73 ? 0.645 1.672 14.666 1.00 96.75 73 GLN A CA 1
ATOM 595 C C . GLN A 1 73 ? 1.862 1.672 13.732 1.00 96.75 73 GLN A C 1
ATOM 597 O O . GLN A 1 73 ? 2.246 0.606 13.263 1.00 96.75 73 GLN A O 1
ATOM 602 N N . ASP A 1 74 ? 2.430 2.849 13.450 1.00 97.19 74 ASP A N 1
ATOM 603 C CA . ASP A 1 74 ? 3.534 3.060 12.510 1.00 97.19 74 ASP A CA 1
ATOM 604 C C . ASP A 1 74 ? 3.282 2.447 11.118 1.00 97.19 74 ASP A C 1
ATOM 606 O O . ASP A 1 74 ? 4.146 1.840 10.487 1.00 97.19 74 ASP A O 1
ATOM 610 N N . VAL A 1 75 ? 2.044 2.580 10.629 1.00 97.44 75 VAL A N 1
ATOM 611 C CA . VAL A 1 75 ? 1.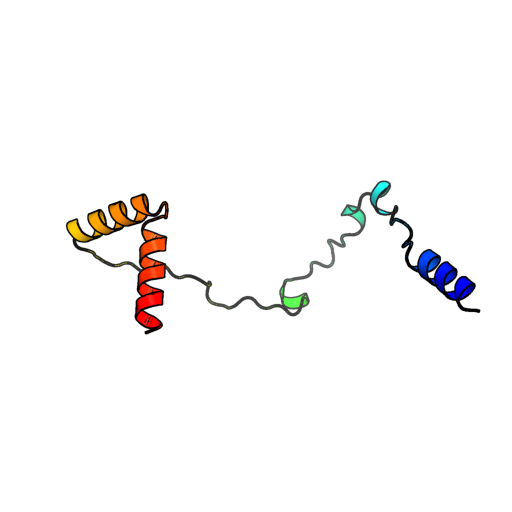646 2.122 9.292 1.00 97.44 75 VAL A CA 1
ATOM 612 C C . VAL A 1 75 ? 0.988 3.244 8.491 1.00 97.44 75 VAL A C 1
ATOM 614 O O . VAL A 1 75 ? 0.302 4.103 9.050 1.00 97.44 75 VAL A O 1
ATOM 617 N N . PRO A 1 76 ? 1.097 3.233 7.152 1.00 97.81 76 PRO A N 1
ATOM 618 C CA . PRO A 1 76 ? 0.323 4.135 6.310 1.00 97.81 76 PRO A CA 1
ATOM 619 C C . PRO A 1 76 ? -1.183 3.910 6.485 1.00 97.81 76 PRO A C 1
ATOM 621 O O . PRO A 1 76 ? -1.660 2.772 6.515 1.00 97.81 76 PRO A O 1
ATOM 624 N N . TYR A 1 77 ? -1.972 4.986 6.512 1.00 96.94 77 TYR A N 1
ATOM 625 C CA . TYR A 1 77 ? -3.427 4.881 6.683 1.00 96.94 77 TYR A CA 1
ATOM 626 C C . TYR A 1 77 ? -4.102 4.051 5.577 1.00 96.94 77 TYR A C 1
ATOM 628 O O . TYR A 1 77 ? -5.084 3.363 5.851 1.00 96.94 77 TYR A O 1
ATOM 636 N N . GLN A 1 78 ? -3.561 4.042 4.349 1.00 95.44 78 GLN A N 1
ATOM 637 C CA . GLN A 1 78 ? -4.074 3.171 3.285 1.00 95.44 78 GLN A CA 1
ATOM 638 C C . GLN A 1 78 ? -3.865 1.684 3.605 1.00 95.44 78 GLN A C 1
ATOM 640 O O . GLN A 1 78 ? -4.729 0.867 3.291 1.00 95.44 78 GLN A O 1
ATOM 645 N N . ALA A 1 79 ? -2.738 1.320 4.225 1.00 96.44 79 ALA A N 1
ATOM 646 C CA . ALA A 1 79 ? -2.462 -0.057 4.629 1.00 96.44 79 ALA A CA 1
ATOM 647 C C . ALA A 1 79 ? -3.414 -0.497 5.748 1.00 96.44 79 ALA A C 1
ATOM 649 O O . ALA A 1 79 ? -3.987 -1.584 5.672 1.00 96.44 79 ALA A O 1
ATOM 650 N N . LEU A 1 80 ? -3.666 0.384 6.725 1.00 97.06 80 LEU A N 1
ATOM 651 C CA . LEU A 1 80 ? -4.641 0.132 7.786 1.00 97.06 80 LEU A CA 1
ATOM 652 C C . LEU A 1 80 ? -6.044 -0.147 7.221 1.00 97.06 80 LEU A C 1
ATOM 654 O O . LEU A 1 80 ? -6.698 -1.094 7.656 1.00 97.06 80 LEU A O 1
ATOM 658 N N . ILE A 1 81 ? -6.487 0.638 6.231 1.00 96.12 81 ILE A N 1
ATOM 659 C CA . ILE A 1 81 ? -7.778 0.428 5.554 1.00 96.12 81 ILE A CA 1
ATOM 660 C C . ILE A 1 81 ? -7.817 -0.948 4.880 1.00 96.12 81 ILE A C 1
ATOM 662 O O . ILE A 1 81 ? -8.774 -1.692 5.079 1.00 96.12 81 ILE A O 1
ATOM 666 N N . LYS A 1 82 ? -6.773 -1.316 4.126 1.00 94.88 82 LYS A N 1
ATOM 667 C CA . LYS A 1 82 ? -6.699 -2.619 3.441 1.00 94.88 82 LYS A CA 1
ATOM 668 C C . LYS A 1 82 ? -6.791 -3.790 4.421 1.00 94.88 82 LYS A C 1
ATOM 670 O O . LYS A 1 82 ? -7.576 -4.705 4.203 1.00 94.88 82 LYS A O 1
ATOM 675 N N . LEU A 1 83 ? -6.034 -3.737 5.519 1.00 95.62 83 LEU A N 1
ATOM 676 C CA . LEU A 1 83 ? -6.050 -4.780 6.549 1.00 95.62 83 LEU A CA 1
ATOM 677 C C . LEU A 1 83 ? -7.412 -4.884 7.240 1.00 95.62 83 LEU A C 1
ATOM 679 O O . LEU A 1 83 ? -7.873 -5.986 7.523 1.00 95.62 83 LEU A O 1
ATOM 683 N N . ALA A 1 84 ? -8.060 -3.750 7.516 1.00 95.12 84 ALA A N 1
ATOM 684 C CA . ALA A 1 84 ? -9.390 -3.737 8.113 1.00 95.12 84 ALA A CA 1
ATOM 685 C C . ALA A 1 84 ? -10.445 -4.352 7.179 1.00 95.12 84 ALA A C 1
ATOM 687 O O . ALA A 1 84 ? -11.265 -5.135 7.647 1.00 95.12 84 ALA A O 1
ATOM 688 N N . LEU A 1 85 ? -10.398 -4.035 5.879 1.00 95.44 85 LEU A N 1
ATOM 689 C CA . LEU A 1 85 ? -11.302 -4.609 4.876 1.00 95.44 85 LEU A CA 1
ATOM 690 C C . LEU A 1 85 ? -11.091 -6.117 4.706 1.00 95.44 85 LEU A C 1
ATOM 692 O O . LEU A 1 85 ? -12.073 -6.849 4.694 1.00 95.44 85 LEU A O 1
ATOM 696 N N . GLY A 1 86 ? -9.839 -6.585 4.647 1.00 96.12 86 GLY A N 1
ATOM 697 C CA . GLY A 1 86 ? -9.540 -8.023 4.611 1.00 96.12 86 GLY A CA 1
ATOM 698 C C . GLY A 1 86 ? -10.113 -8.743 5.832 1.00 96.12 86 GLY A C 1
ATOM 699 O O . GLY A 1 86 ? -10.943 -9.631 5.696 1.00 96.12 86 GLY A O 1
ATOM 700 N N . ARG A 1 87 ? -9.817 -8.240 7.040 1.00 95.38 87 ARG A N 1
ATOM 701 C CA . ARG A 1 87 ? -10.367 -8.788 8.295 1.00 95.38 87 ARG A CA 1
ATOM 702 C C . ARG A 1 87 ? -11.896 -8.770 8.372 1.00 95.38 87 ARG A C 1
ATOM 704 O O . ARG A 1 87 ? -12.453 -9.536 9.149 1.00 95.38 87 ARG A O 1
ATOM 711 N N . PHE A 1 88 ? -12.556 -7.846 7.674 1.00 95.56 88 PHE A N 1
ATOM 712 C CA . PHE A 1 88 ? -14.014 -7.780 7.618 1.00 95.56 88 PHE A CA 1
ATOM 713 C C . PHE A 1 88 ? -14.601 -8.837 6.675 1.00 95.56 88 PHE A C 1
ATOM 715 O O . PHE A 1 88 ? -15.664 -9.359 6.976 1.00 95.56 88 PHE A O 1
ATOM 722 N N . LEU A 1 89 ? -13.918 -9.143 5.568 1.00 95.81 89 LEU A N 1
ATOM 723 C CA . LEU A 1 89 ? -14.352 -10.136 4.579 1.00 95.81 89 LEU A CA 1
ATOM 724 C C . LEU A 1 89 ? -13.998 -11.577 4.969 1.00 95.81 89 LEU A C 1
ATOM 726 O O . LEU A 1 89 ? -14.701 -12.496 4.570 1.00 95.81 89 LEU A O 1
ATOM 730 N N . ASP A 1 90 ? -12.927 -11.769 5.741 1.00 90.69 90 ASP A N 1
ATOM 731 C CA . ASP A 1 90 ? -12.480 -13.090 6.208 1.00 90.69 90 ASP A CA 1
ATOM 732 C C . ASP A 1 90 ? -13.311 -13.633 7.395 1.00 90.69 90 ASP A C 1
ATOM 734 O O . ASP A 1 90 ? -13.026 -14.718 7.904 1.00 90.69 90 ASP A O 1
ATOM 738 N N . ARG A 1 91 ? -14.295 -12.863 7.881 1.00 60.56 91 ARG A N 1
ATOM 739 C CA . ARG A 1 91 ? -15.244 -13.249 8.937 1.00 60.56 91 ARG A CA 1
ATOM 740 C C . ARG A 1 91 ? -16.571 -13.686 8.341 1.00 60.56 91 ARG A C 1
ATOM 742 O O . ARG A 1 91 ? -17.127 -14.664 8.881 1.00 60.56 91 ARG A O 1
#

pLDDT: mean 84.47, std 12.77, range [56.88, 98.31]

Radius of gyration: 28.02 Å; chains: 1; bounding box: 55×64×48 Å

Foldseek 3Di:
DVVVVVVVVVVVVPPPPPCVVVPDDCVVVDDPVDDDDPVNVVDDDDPDPPDDDDDDDDDPVVLVVLCVVCVVVVHHSVVVVVVVVVVVVVD

Sequence (91 aa):
MRQKKKEEFMKRARKKEITDYDSHDTTAWINLSQKKKLDDLGFMLPPIPPTQVVSIRLPTRLLNQIKAKASQQDVPYQALIKLALGRFLDR

Secondary structure (DSSP, 8-state):
-HHHHHHHHHHHHSPPP-THHHHS-GGGGS-TTS---GGGGT----SS-S---------HHHHHHHHHHHHHTTS-HHHHHHHHHHHHH--